Protein AF-A0A4U7EEH2-F1 (afdb_monomer)

Mean predicted aligned error: 9.63 Å

Foldseek 3Di:
DDKDQDDCCVVCVVVQKDFPDWDWDDPDPNTIIIDTDTDHPDDPPVVDDPPPPPDDD

Sequence (57 aa):
VLVADRDWRGPARDAGWTVDAAFERRVHRSLTRHVLVLRHEEAAGRTGDPSVPADRE

Solvent-accessible surface area (backbone atoms only — not comparable to full-atom values): 3748 Å² total; per-residue (Å²): 107,48,79,38,78,53,91,50,68,65,63,38,45,77,73,63,34,45,73,80,44,77,47,77,45,76,78,52,98,90,43,43,39,29,39,35,39,56,42,70,87,79,61,90,65,71,86,70,66,82,79,66,76,93,75,81,130

Secondary structure (DSSP, 8-state):
-EEESS--HHHHHHTTEEEEEEEEEE-SSS-EEEEEEEEES--TTSS--TTS-----

Radius of gyration: 18.22 Å; Cα contacts (8 Å, |Δi|>4): 72; chains: 1; bounding box: 32×23×56 Å

Structure (mmCIF, N/CA/C/O backbone):
data_AF-A0A4U7EEH2-F1
#
_entry.id   AF-A0A4U7EEH2-F1
#
loop_
_atom_site.group_PDB
_atom_site.id
_atom_site.type_symbol
_atom_site.label_atom_id
_atom_site.label_alt_id
_atom_site.label_comp_id
_atom_site.label_asym_id
_atom_site.label_entity_id
_atom_site.label_seq_id
_atom_site.pdbx_PDB_ins_code
_atom_site.Cartn_x
_atom_site.Cartn_y
_atom_site.Cartn_z
_atom_site.occupancy
_atom_site.B_iso_or_equiv
_atom_site.auth_seq_id
_atom_site.auth_comp_id
_atom_site.auth_asym_id
_atom_site.auth_atom_id
_atom_site.pdbx_PDB_model_num
ATOM 1 N N . VAL A 1 1 ? 1.820 -1.780 7.160 1.00 95.50 1 VAL A N 1
ATOM 2 C CA . VAL A 1 1 ? 2.590 -1.097 6.087 1.00 95.50 1 VAL A CA 1
ATOM 3 C C . VAL A 1 1 ? 2.993 -2.136 5.054 1.00 95.50 1 VAL A C 1
ATOM 5 O O . VAL A 1 1 ? 3.459 -3.193 5.456 1.00 95.50 1 VAL A O 1
ATOM 8 N N . LEU A 1 2 ? 2.793 -1.857 3.765 1.00 97.00 2 LEU A N 1
ATOM 9 C CA . LEU A 1 2 ? 3.150 -2.721 2.635 1.00 97.00 2 LEU A CA 1
ATOM 10 C C . LEU A 1 2 ? 4.172 -2.010 1.743 1.00 97.00 2 LEU A C 1
ATOM 12 O O . LEU A 1 2 ? 4.024 -0.825 1.460 1.00 97.00 2 LEU A O 1
ATOM 16 N N . VAL A 1 3 ? 5.202 -2.730 1.302 1.00 97.88 3 VAL A N 1
ATOM 17 C CA . VAL A 1 3 ? 6.229 -2.229 0.378 1.00 97.88 3 VAL A CA 1
ATOM 18 C C . VAL A 1 3 ? 6.296 -3.174 -0.815 1.00 97.88 3 VAL A C 1
ATOM 20 O O . VAL A 1 3 ? 6.528 -4.365 -0.632 1.00 97.88 3 VAL A O 1
ATOM 23 N N . ALA A 1 4 ? 6.102 -2.654 -2.025 1.00 97.62 4 ALA A N 1
ATOM 24 C CA . ALA A 1 4 ? 6.004 -3.455 -3.243 1.00 97.62 4 ALA A CA 1
ATOM 25 C C . ALA A 1 4 ? 6.726 -2.813 -4.441 1.00 97.62 4 ALA A C 1
ATOM 27 O O . ALA A 1 4 ? 7.057 -1.626 -4.442 1.00 97.62 4 ALA A O 1
ATOM 28 N N . ASP A 1 5 ? 6.992 -3.624 -5.467 1.00 97.31 5 ASP A N 1
ATOM 29 C CA . ASP A 1 5 ? 7.515 -3.203 -6.779 1.00 97.31 5 ASP A CA 1
ATOM 30 C C . ASP A 1 5 ? 6.463 -2.592 -7.713 1.00 97.31 5 ASP A C 1
ATOM 32 O O . ASP A 1 5 ? 6.828 -1.982 -8.713 1.00 97.31 5 ASP A O 1
ATOM 36 N N . ARG A 1 6 ? 5.179 -2.740 -7.387 1.00 96.12 6 ARG A N 1
ATOM 37 C CA . A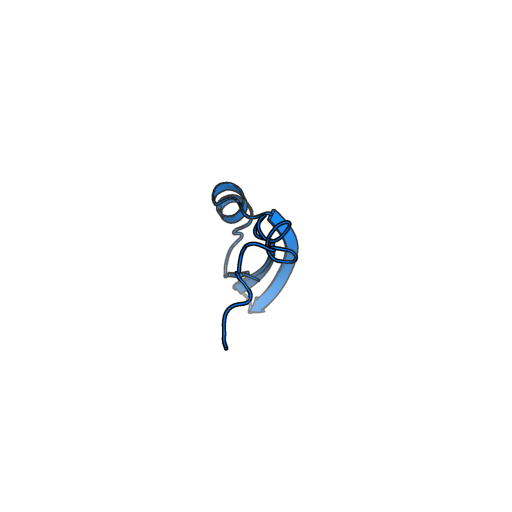RG A 1 6 ? 4.053 -2.246 -8.184 1.00 96.12 6 ARG A CA 1
ATOM 38 C C . ARG A 1 6 ? 2.955 -1.690 -7.292 1.00 96.12 6 ARG A C 1
ATOM 40 O O . ARG A 1 6 ? 2.996 -1.870 -6.074 1.00 96.12 6 ARG A O 1
ATOM 47 N N . ASP A 1 7 ? 1.963 -1.053 -7.899 1.00 97.19 7 ASP A N 1
ATOM 48 C CA . ASP A 1 7 ? 0.798 -0.578 -7.166 1.00 97.19 7 ASP A CA 1
ATOM 49 C C . ASP A 1 7 ? -0.068 -1.755 -6.677 1.00 97.19 7 ASP A C 1
ATOM 51 O O . ASP A 1 7 ? -0.441 -2.643 -7.443 1.00 97.19 7 ASP A O 1
ATOM 55 N N . TRP A 1 8 ? -0.371 -1.746 -5.380 1.00 98.12 8 TRP A N 1
ATOM 56 C CA . TRP A 1 8 ? -1.216 -2.724 -4.690 1.00 98.12 8 TRP A CA 1
ATOM 57 C C . TRP A 1 8 ? -2.469 -2.088 -4.074 1.00 98.12 8 TRP A C 1
ATOM 59 O O . TRP A 1 8 ? -3.195 -2.768 -3.356 1.00 98.12 8 TRP A O 1
ATOM 69 N N . ARG A 1 9 ? -2.769 -0.808 -4.343 1.00 97.88 9 ARG A N 1
ATOM 70 C CA . ARG A 1 9 ? -3.939 -0.121 -3.764 1.00 97.88 9 ARG A CA 1
ATOM 71 C C . ARG A 1 9 ? -5.257 -0.827 -4.086 1.00 97.88 9 ARG A C 1
ATOM 73 O O . ARG A 1 9 ? -6.091 -0.944 -3.198 1.00 97.88 9 ARG A O 1
ATOM 80 N N . GLY A 1 10 ? -5.439 -1.272 -5.332 1.00 97.88 10 GLY A N 1
ATOM 81 C CA . GLY A 1 10 ? -6.617 -2.042 -5.756 1.00 97.88 10 GLY A CA 1
ATOM 82 C C . GLY A 1 10 ? -6.737 -3.353 -4.975 1.00 97.88 10 GLY A C 1
ATOM 83 O O . GLY A 1 10 ? -7.636 -3.460 -4.147 1.00 97.88 10 GLY A O 1
ATOM 84 N N . PRO A 1 11 ? -5.759 -4.271 -5.104 1.00 97.94 11 PRO A N 1
ATOM 85 C CA . PRO A 1 11 ? -5.749 -5.524 -4.351 1.00 97.94 11 PRO A CA 1
ATOM 86 C C . PRO A 1 11 ? -5.896 -5.360 -2.831 1.00 97.94 11 PRO A C 1
ATOM 88 O O . PRO A 1 11 ? -6.548 -6.174 -2.187 1.00 97.94 11 PRO A O 1
ATOM 91 N N . ALA A 1 12 ? -5.307 -4.315 -2.237 1.00 96.50 12 ALA A N 1
ATOM 92 C CA . ALA A 1 12 ? -5.438 -4.039 -0.808 1.00 96.50 12 ALA A CA 1
ATOM 93 C C . ALA A 1 12 ? -6.884 -3.694 -0.422 1.00 96.50 12 ALA A C 1
ATOM 95 O O . ALA A 1 12 ? -7.389 -4.224 0.565 1.00 96.50 12 ALA A O 1
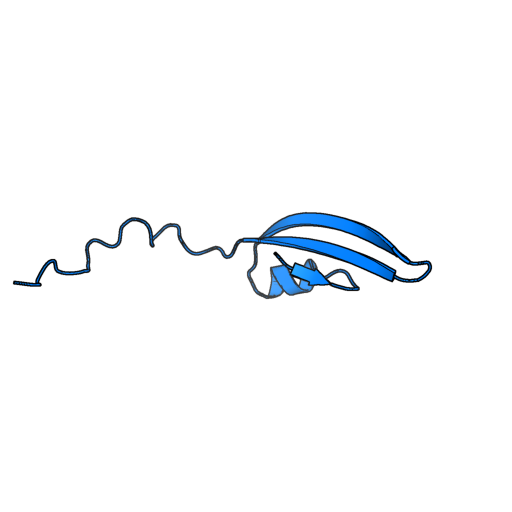ATOM 96 N N . ARG A 1 13 ? -7.560 -2.849 -1.212 1.00 95.62 13 ARG A N 1
ATOM 97 C CA . ARG A 1 13 ? -8.977 -2.513 -1.002 1.00 95.62 13 ARG A CA 1
ATOM 98 C C . ARG A 1 13 ? -9.879 -3.720 -1.224 1.00 95.62 13 ARG A C 1
ATOM 100 O O . ARG A 1 13 ? -10.761 -3.956 -0.408 1.00 95.62 13 ARG A O 1
ATOM 107 N N . ASP A 1 14 ? -9.616 -4.504 -2.266 1.00 96.62 14 ASP A N 1
ATOM 108 C CA . ASP A 1 14 ? -10.369 -5.730 -2.564 1.00 96.62 14 ASP A CA 1
ATOM 109 C C . ASP A 1 14 ? -10.238 -6.763 -1.433 1.00 96.62 14 ASP A C 1
ATOM 111 O O . ASP A 1 14 ? -11.171 -7.505 -1.142 1.00 96.62 14 ASP A O 1
ATOM 115 N N . ALA A 1 15 ? -9.095 -6.769 -0.742 1.00 95.25 15 ALA A N 1
ATOM 116 C CA . ALA A 1 15 ? -8.845 -7.580 0.446 1.00 95.25 15 ALA A CA 1
ATOM 117 C C . ALA A 1 15 ? -9.375 -6.959 1.758 1.00 95.25 15 ALA A C 1
ATOM 119 O O . ALA A 1 15 ? -9.064 -7.467 2.834 1.00 95.25 15 ALA A O 1
ATOM 120 N N . GLY A 1 16 ? -10.140 -5.864 1.697 1.00 94.81 16 GLY A N 1
ATOM 121 C CA . GLY A 1 16 ? -10.770 -5.236 2.863 1.00 94.81 16 GLY A CA 1
ATOM 122 C C . GLY A 1 16 ? -9.862 -4.312 3.682 1.00 94.81 16 GLY A C 1
ATOM 123 O O . GLY A 1 16 ? -10.214 -3.935 4.798 1.00 94.81 16 GLY A O 1
ATOM 124 N N . TRP A 1 17 ? -8.696 -3.923 3.162 1.00 96.38 17 TRP A N 1
ATOM 125 C CA . TRP A 1 17 ? -7.817 -2.970 3.840 1.00 96.38 17 TRP A CA 1
ATOM 126 C C . TRP A 1 17 ? -8.162 -1.531 3.467 1.00 96.38 17 TRP A C 1
ATOM 128 O O . TRP A 1 17 ? -8.315 -1.187 2.293 1.00 96.38 17 TRP A O 1
ATOM 138 N N . THR A 1 18 ? -8.166 -0.646 4.464 1.00 96.44 18 THR A N 1
ATOM 139 C CA . THR A 1 18 ? -8.134 0.797 4.209 1.00 96.44 18 THR A CA 1
ATOM 140 C C . THR A 1 18 ? -6.707 1.215 3.857 1.00 96.44 18 THR A C 1
ATOM 142 O O . THR A 1 18 ? -5.764 0.872 4.570 1.00 96.44 18 THR A O 1
ATOM 145 N N . VAL A 1 19 ? -6.534 1.972 2.770 1.00 97.25 19 VAL A N 1
ATOM 146 C CA . VAL A 1 19 ? -5.251 2.596 2.408 1.00 97.25 19 VAL A CA 1
ATOM 147 C C . VAL A 1 19 ? -5.239 4.031 2.931 1.00 97.25 19 VAL A C 1
ATOM 149 O O . VAL A 1 19 ? -5.856 4.902 2.323 1.00 97.25 19 VAL A O 1
ATOM 152 N N . ASP A 1 20 ? -4.526 4.280 4.025 1.00 97.56 20 ASP A N 1
ATOM 153 C CA . ASP A 1 20 ? -4.463 5.607 4.656 1.00 97.56 20 ASP A CA 1
ATOM 154 C C . ASP A 1 20 ? -3.507 6.549 3.916 1.00 97.56 20 ASP A C 1
ATOM 156 O O . ASP A 1 20 ? -3.739 7.752 3.812 1.00 97.56 20 ASP A O 1
ATOM 160 N N . ALA A 1 21 ? -2.408 6.002 3.394 1.00 97.69 21 ALA A N 1
ATOM 161 C CA . ALA A 1 21 ? -1.419 6.763 2.648 1.00 97.69 21 ALA A CA 1
ATOM 162 C C . ALA A 1 21 ? -0.694 5.882 1.637 1.00 97.69 21 ALA A C 1
ATOM 164 O O . ALA A 1 21 ? -0.574 4.665 1.802 1.00 97.69 21 ALA A O 1
ATOM 165 N N . ALA A 1 22 ? -0.173 6.520 0.595 1.00 98.00 22 ALA A N 1
ATOM 166 C CA . ALA A 1 22 ? 0.592 5.855 -0.438 1.00 98.00 22 ALA A CA 1
ATOM 167 C C . ALA A 1 22 ? 1.717 6.759 -0.936 1.00 98.00 22 ALA A C 1
ATOM 169 O O . ALA A 1 22 ? 1.497 7.926 -1.257 1.00 98.00 22 ALA A O 1
ATOM 170 N N . PHE A 1 23 ? 2.913 6.193 -1.024 1.00 98.31 23 PHE A N 1
ATOM 171 C CA . PHE A 1 23 ? 4.127 6.889 -1.416 1.00 98.31 23 PHE A CA 1
ATOM 172 C C . PHE A 1 23 ? 4.842 6.106 -2.501 1.00 98.31 23 PHE A C 1
ATOM 174 O O . PHE A 1 23 ? 4.792 4.875 -2.537 1.00 98.31 23 PHE A O 1
ATOM 181 N N . GLU A 1 24 ? 5.563 6.826 -3.349 1.00 98.06 24 GLU A N 1
ATOM 182 C CA . GLU A 1 24 ? 6.402 6.234 -4.376 1.00 98.06 24 GLU A CA 1
ATOM 183 C C . GLU A 1 24 ? 7.814 6.784 -4.274 1.00 98.06 24 GLU A C 1
ATOM 185 O O . GLU A 1 24 ? 8.026 7.982 -4.075 1.00 98.06 24 GLU A O 1
ATOM 190 N N . ARG A 1 25 ? 8.799 5.898 -4.408 1.00 97.81 25 ARG A N 1
ATOM 191 C CA . ARG A 1 25 ? 10.207 6.284 -4.433 1.00 97.81 25 ARG A CA 1
ATOM 192 C C . ARG A 1 25 ? 10.952 5.497 -5.489 1.00 97.81 25 ARG A C 1
ATOM 194 O O . ARG A 1 25 ? 11.051 4.274 -5.417 1.00 97.81 25 ARG A O 1
ATOM 201 N N . ARG A 1 26 ? 11.553 6.206 -6.439 1.00 97.25 26 ARG A N 1
ATOM 202 C CA . ARG A 1 26 ? 12.494 5.607 -7.384 1.00 97.25 26 ARG A CA 1
ATOM 203 C C . ARG A 1 26 ? 13.755 5.176 -6.635 1.00 97.25 26 ARG A C 1
ATOM 205 O O . ARG A 1 26 ? 14.388 6.002 -5.983 1.00 97.25 26 ARG A O 1
ATOM 212 N N . VAL A 1 27 ? 14.104 3.893 -6.715 1.00 96.81 27 VAL A N 1
ATOM 213 C CA . VAL A 1 27 ? 15.308 3.348 -6.056 1.00 96.81 27 VAL A CA 1
ATOM 214 C C . VAL A 1 27 ? 16.429 3.098 -7.054 1.00 96.81 27 VAL A C 1
ATOM 216 O O . VAL A 1 27 ? 17.592 3.324 -6.738 1.00 96.81 27 VAL A O 1
ATOM 219 N N . HIS A 1 28 ? 16.077 2.724 -8.285 1.00 95.38 28 HIS A N 1
ATOM 220 C CA . HIS A 1 28 ? 16.999 2.515 -9.399 1.00 95.38 28 HIS A CA 1
ATOM 221 C C . HIS A 1 28 ? 16.388 3.030 -10.708 1.00 95.38 28 HIS A C 1
ATOM 223 O O . HIS A 1 28 ? 15.277 3.563 -10.739 1.00 95.38 28 HIS A O 1
ATOM 229 N N . ARG A 1 29 ? 17.105 2.849 -11.825 1.00 94.12 29 ARG A N 1
ATOM 230 C CA . ARG A 1 29 ? 16.634 3.271 -13.150 1.00 94.12 29 ARG A CA 1
ATOM 231 C C . ARG A 1 29 ? 15.282 2.649 -13.519 1.00 94.12 29 ARG A C 1
ATOM 233 O O . ARG A 1 29 ? 14.438 3.375 -14.033 1.00 94.12 29 ARG A O 1
ATOM 240 N N . SER A 1 30 ? 15.077 1.362 -13.249 1.00 95.50 30 SER A N 1
ATOM 241 C CA . SER A 1 30 ? 13.885 0.603 -13.660 1.00 95.50 30 SER A CA 1
ATOM 242 C C . SER A 1 30 ? 12.933 0.244 -12.518 1.00 95.50 30 SER A C 1
ATOM 244 O O . SER A 1 30 ? 11.908 -0.377 -12.775 1.00 95.50 30 SER A O 1
ATOM 246 N N . LEU A 1 31 ? 13.258 0.605 -11.271 1.00 97.38 31 LEU A N 1
ATOM 247 C CA . LEU A 1 31 ? 12.494 0.177 -10.102 1.00 97.38 31 LEU A CA 1
ATOM 248 C C . LEU A 1 31 ? 12.002 1.366 -9.279 1.00 97.38 31 LEU A C 1
ATOM 250 O O . LEU A 1 31 ? 12.798 2.155 -8.752 1.00 97.38 31 LEU A O 1
ATOM 254 N N . THR A 1 32 ? 10.685 1.418 -9.120 1.00 97.44 32 THR A N 1
ATOM 255 C CA . THR A 1 32 ? 9.980 2.279 -8.174 1.00 97.44 32 THR A CA 1
ATOM 256 C C . THR A 1 32 ? 9.466 1.418 -7.030 1.00 97.44 32 THR A C 1
ATOM 258 O O . THR A 1 32 ? 8.979 0.308 -7.229 1.00 97.44 32 THR A O 1
ATOM 261 N N . ARG A 1 33 ? 9.623 1.907 -5.804 1.00 98.25 33 ARG A N 1
ATOM 262 C CA . ARG A 1 33 ? 9.013 1.310 -4.622 1.00 98.25 33 ARG A CA 1
ATOM 263 C C . ARG A 1 33 ? 7.705 2.008 -4.325 1.00 98.25 33 ARG A C 1
ATOM 265 O O . ARG A 1 33 ? 7.702 3.223 -4.154 1.00 98.25 33 ARG A O 1
ATOM 272 N N . HIS A 1 34 ? 6.644 1.219 -4.229 1.00 98.25 34 HIS A N 1
ATOM 273 C CA . HIS A 1 34 ? 5.339 1.642 -3.747 1.00 98.25 34 HIS A CA 1
ATOM 274 C C . HIS A 1 34 ? 5.246 1.284 -2.264 1.00 98.25 34 HIS A C 1
ATOM 276 O O . HIS A 1 34 ? 5.428 0.125 -1.890 1.00 98.25 34 HIS A O 1
ATOM 282 N N . VAL A 1 35 ? 5.001 2.278 -1.416 1.00 98.38 35 VAL A N 1
ATOM 283 C CA . VAL A 1 35 ? 4.843 2.114 0.033 1.00 98.38 35 VAL A CA 1
ATOM 284 C C . VAL A 1 35 ? 3.421 2.503 0.401 1.00 98.38 35 VAL A C 1
ATOM 286 O O . VAL A 1 35 ? 3.035 3.652 0.206 1.00 98.38 35 VAL A O 1
ATOM 289 N N . LEU A 1 36 ? 2.649 1.562 0.938 1.00 98.44 36 LEU A N 1
ATOM 290 C CA . LEU A 1 36 ? 1.274 1.780 1.380 1.00 98.44 36 LEU A CA 1
ATOM 291 C C . LEU A 1 36 ? 1.185 1.676 2.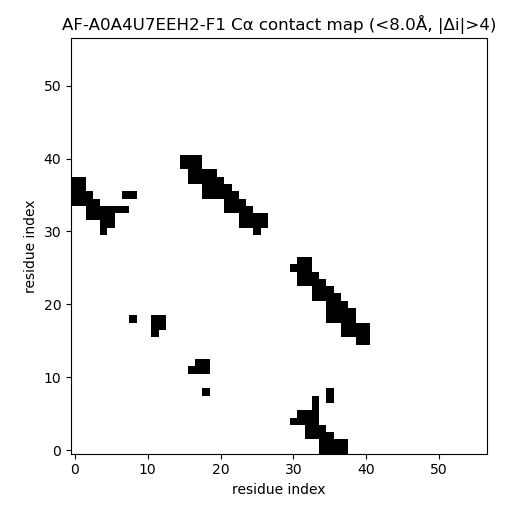905 1.00 98.44 36 LEU A C 1
ATOM 293 O O . LEU A 1 36 ? 1.648 0.705 3.514 1.00 98.44 36 LEU A O 1
ATOM 297 N N . VAL A 1 37 ? 0.549 2.659 3.530 1.00 98.12 37 VAL A N 1
ATOM 298 C CA . VAL A 1 37 ? 0.105 2.567 4.922 1.00 98.12 37 VAL A CA 1
ATOM 299 C C . VAL A 1 37 ? -1.304 1.994 4.891 1.00 98.12 37 VAL A C 1
ATOM 301 O O . VAL A 1 37 ? -2.192 2.566 4.264 1.00 98.12 37 VAL A O 1
ATOM 304 N N . LEU A 1 38 ? -1.467 0.823 5.506 1.00 96.81 38 LEU A N 1
ATOM 305 C CA . LEU A 1 38 ? -2.713 0.068 5.503 1.00 96.81 38 LEU A CA 1
ATOM 306 C C . LEU A 1 38 ? -3.238 -0.039 6.927 1.00 96.81 38 LEU A C 1
ATOM 308 O O . LEU A 1 38 ? -2.470 -0.371 7.836 1.00 96.81 38 LEU A O 1
ATOM 312 N N . ARG A 1 39 ? -4.540 0.166 7.076 1.00 94.88 39 ARG A N 1
ATOM 313 C CA . ARG A 1 39 ? -5.292 -0.047 8.306 1.00 94.88 39 ARG A CA 1
ATOM 314 C C . ARG A 1 39 ? -6.282 -1.179 8.075 1.00 94.88 39 ARG A C 1
ATOM 316 O O . ARG A 1 39 ? -7.045 -1.162 7.110 1.00 94.88 39 ARG A O 1
ATOM 323 N N . HIS A 1 40 ? -6.238 -2.175 8.952 1.00 86.19 40 HIS A N 1
ATOM 324 C CA . HIS A 1 40 ? -7.317 -3.148 9.063 1.00 86.19 40 HIS A CA 1
ATOM 325 C C . HIS A 1 40 ? -8.460 -2.491 9.831 1.00 86.19 40 HIS A C 1
ATOM 327 O O . HIS A 1 40 ? -8.201 -1.788 10.811 1.00 86.19 40 HIS A O 1
ATOM 333 N N . GLU A 1 41 ? -9.707 -2.731 9.445 1.00 73.50 41 GLU A N 1
ATOM 334 C CA . GLU A 1 41 ? -10.853 -2.123 10.131 1.00 73.50 41 GLU A CA 1
ATOM 335 C C . GLU A 1 41 ? -11.123 -2.684 11.543 1.00 73.50 41 GLU A C 1
ATOM 337 O O . GLU A 1 41 ? -12.058 -2.246 12.200 1.00 73.50 41 GLU A O 1
ATOM 342 N N . GLU A 1 42 ? -10.270 -3.545 12.109 1.00 64.31 42 GLU A N 1
ATOM 343 C CA . GLU A 1 42 ? -10.485 -4.059 13.469 1.00 64.31 42 GLU A CA 1
ATOM 344 C C . GLU A 1 42 ? -9.370 -3.729 14.463 1.00 64.31 42 GLU A C 1
ATOM 346 O O . GLU A 1 42 ? 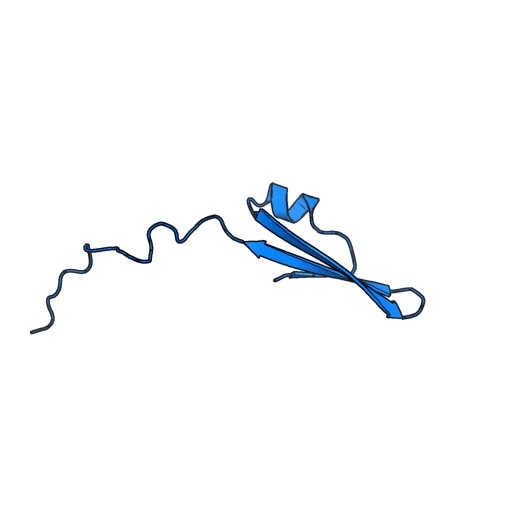-8.325 -4.380 14.510 1.00 64.31 42 GLU A O 1
ATOM 351 N N . ALA A 1 43 ? -9.664 -2.754 15.326 1.00 54.84 43 ALA A N 1
ATOM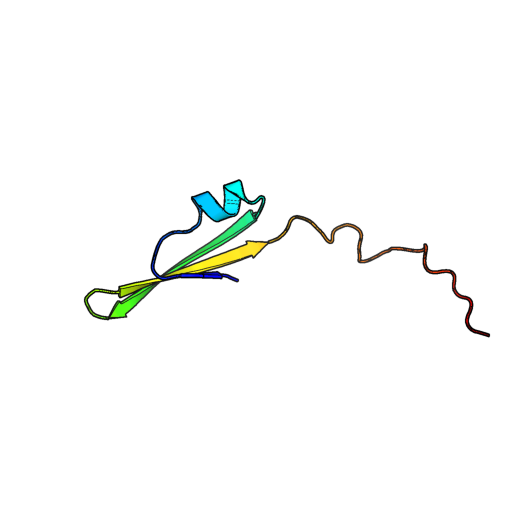 352 C CA . ALA A 1 43 ? -9.581 -2.867 16.787 1.00 54.84 43 ALA A CA 1
ATOM 353 C C . ALA A 1 43 ? -10.403 -1.754 17.481 1.00 54.84 43 ALA A C 1
ATOM 355 O O . ALA A 1 43 ? -10.002 -1.269 18.531 1.00 54.84 43 ALA A O 1
ATOM 356 N N . ALA A 1 44 ? -11.562 -1.343 16.947 1.00 51.28 44 ALA A N 1
ATOM 357 C CA . ALA A 1 44 ? -12.479 -0.478 17.708 1.00 51.28 44 ALA A CA 1
ATOM 358 C C . ALA A 1 44 ? -13.110 -1.206 18.922 1.00 51.28 44 ALA A C 1
ATOM 360 O O . ALA A 1 44 ? -13.676 -0.557 19.792 1.00 51.28 44 ALA A O 1
ATOM 361 N N . GLY 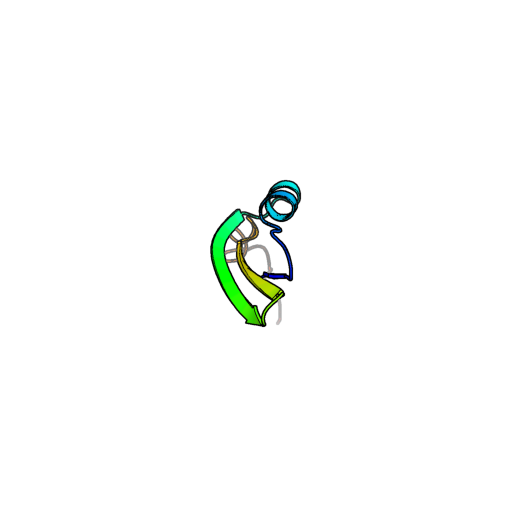A 1 45 ? -12.966 -2.538 19.012 1.00 52.09 45 GLY A N 1
ATOM 362 C CA . GLY A 1 45 ? -13.462 -3.369 20.118 1.00 52.09 45 GLY A CA 1
ATOM 363 C C . GLY A 1 45 ? -12.401 -4.109 20.947 1.00 52.09 45 GLY A C 1
ATOM 364 O O . GLY A 1 45 ? -12.773 -4.871 21.826 1.00 52.09 45 GLY A O 1
ATOM 365 N N . ARG A 1 46 ? -11.089 -3.923 20.711 1.00 54.75 46 ARG A N 1
ATOM 366 C CA .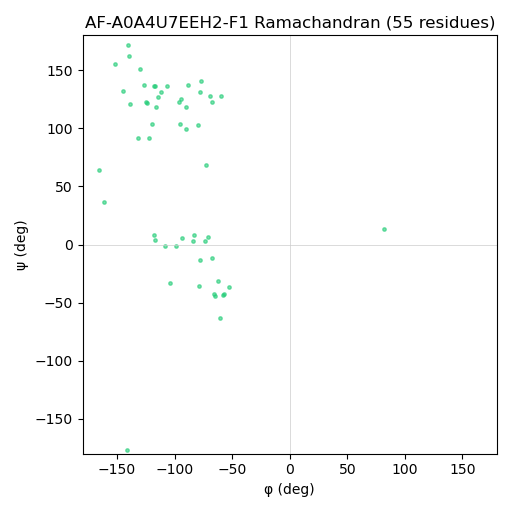 ARG A 1 46 ? -10.030 -4.601 21.508 1.00 54.75 46 ARG A CA 1
ATOM 367 C C . ARG A 1 46 ? -9.415 -3.746 22.623 1.00 54.75 46 ARG A C 1
ATOM 369 O O . ARG A 1 46 ? -8.587 -4.245 23.374 1.00 54.75 46 ARG A O 1
ATOM 376 N N . THR A 1 47 ? -9.848 -2.495 22.772 1.00 59.06 47 THR A N 1
ATOM 377 C CA . THR A 1 47 ? -9.451 -1.619 23.896 1.00 59.06 47 THR A CA 1
ATOM 378 C C . THR A 1 47 ? -10.446 -1.683 25.067 1.00 59.06 47 THR A C 1
ATOM 380 O O . THR A 1 47 ? -10.297 -0.976 26.054 1.00 59.06 47 THR A O 1
ATOM 383 N N . GLY A 1 48 ? -11.446 -2.563 25.016 1.00 53.28 48 GLY A N 1
ATOM 384 C CA . GLY A 1 48 ? -12.399 -2.728 26.109 1.00 53.28 48 GLY A CA 1
ATOM 385 C C . GLY A 1 48 ? -13.203 -4.002 25.956 1.00 53.28 48 GLY A C 1
ATOM 386 O O . GLY A 1 48 ? -14.409 -3.924 25.762 1.00 53.28 48 GLY A O 1
ATOM 387 N N . ASP A 1 49 ? -12.540 -5.157 26.013 1.00 50.19 49 ASP A N 1
ATOM 388 C CA . ASP A 1 49 ? -13.246 -6.408 26.270 1.00 50.19 49 ASP A CA 1
ATOM 389 C C . ASP A 1 49 ? -13.293 -6.651 27.794 1.00 50.19 49 ASP A C 1
ATOM 391 O O . ASP A 1 49 ? -12.289 -7.082 28.367 1.00 50.19 49 ASP A O 1
ATOM 395 N N . PRO A 1 50 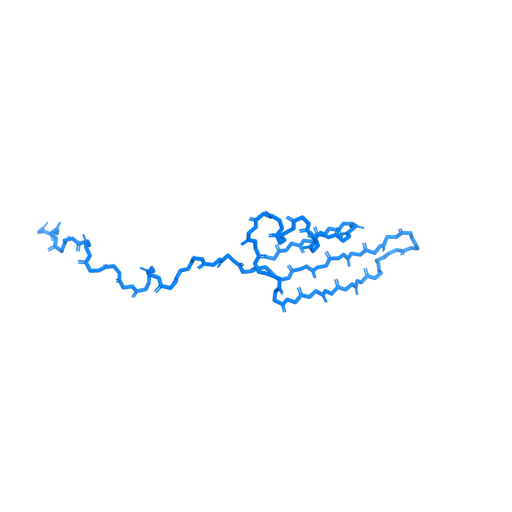? -14.407 -6.343 28.492 1.00 57.50 50 PRO A N 1
ATOM 396 C CA . PRO A 1 50 ? -14.593 -6.681 29.903 1.00 57.50 50 PRO A CA 1
ATOM 397 C C . PRO A 1 50 ? -14.859 -8.182 30.131 1.00 57.50 50 PRO A C 1
ATOM 399 O O . PRO A 1 50 ? -15.097 -8.582 31.267 1.00 57.50 50 PRO A O 1
ATOM 402 N N . SER A 1 51 ? -14.840 -9.019 29.085 1.00 56.84 51 SER A N 1
ATOM 403 C CA . SER A 1 51 ? -15.196 -10.444 29.170 1.00 56.84 51 SER A CA 1
ATOM 404 C C . SER A 1 51 ? -14.059 -11.359 29.619 1.00 56.84 51 SER A C 1
ATOM 406 O O . SER A 1 51 ? -14.257 -12.571 29.645 1.00 56.84 51 SER A O 1
ATOM 408 N N . VAL A 1 52 ? -12.874 -10.840 29.964 1.00 59.81 52 VAL A N 1
ATOM 409 C CA . VAL A 1 52 ? -11.879 -11.652 30.678 1.00 59.81 52 VAL A CA 1
ATOM 410 C C . VAL A 1 52 ? -12.300 -11.662 32.148 1.00 59.81 52 VAL A C 1
ATOM 412 O O . VAL A 1 52 ? -12.094 -10.648 32.819 1.00 59.81 52 VAL A O 1
ATOM 415 N N . PRO A 1 53 ? -12.910 -12.746 32.674 1.00 53.66 53 PRO A N 1
ATOM 416 C CA . PRO A 1 53 ? -13.205 -12.805 34.093 1.00 53.66 53 PRO A CA 1
ATOM 417 C C . PRO A 1 53 ? -11.882 -12.689 34.846 1.00 53.66 53 PRO A C 1
ATOM 419 O O . PRO A 1 53 ? -10.907 -13.392 34.557 1.00 53.66 53 PRO A O 1
ATOM 422 N N . ALA A 1 54 ? -11.849 -11.745 35.779 1.00 59.88 54 ALA A N 1
ATOM 423 C CA . ALA A 1 54 ? -10.752 -11.546 36.703 1.00 59.88 54 ALA A CA 1
ATOM 424 C C . ALA A 1 54 ? -10.762 -12.674 37.741 1.00 59.88 54 ALA A C 1
ATOM 426 O O . ALA A 1 54 ? -11.057 -12.431 38.898 1.00 59.88 54 ALA A O 1
ATOM 427 N N . ASP A 1 55 ? -10.456 -13.898 37.319 1.00 58.72 55 ASP A N 1
ATOM 428 C CA . ASP A 1 55 ? -10.156 -14.995 38.235 1.00 58.72 55 ASP A CA 1
ATOM 429 C C . ASP A 1 55 ? -8.762 -15.535 37.931 1.00 58.72 55 ASP A C 1
ATOM 431 O O . ASP A 1 55 ? -8.538 -16.408 37.088 1.00 58.72 55 ASP A O 1
ATOM 435 N N . ARG A 1 56 ? -7.800 -14.950 38.641 1.00 53.38 56 ARG A N 1
ATOM 436 C CA . ARG A 1 56 ? -6.634 -15.667 39.149 1.00 53.38 56 ARG A CA 1
ATOM 437 C C . ARG A 1 56 ? -6.492 -15.279 40.614 1.00 53.38 56 ARG A C 1
ATOM 439 O O . ARG A 1 56 ? -5.899 -14.244 40.917 1.00 53.38 56 ARG A O 1
ATOM 446 N N . GLU A 1 57 ? -7.119 -16.082 41.467 1.00 49.84 57 GLU A N 1
ATOM 447 C CA . GLU A 1 57 ? -6.658 -16.302 42.842 1.00 49.84 57 GLU A CA 1
ATOM 448 C C . GLU A 1 57 ? -5.227 -16.864 42.846 1.00 49.84 57 GLU A C 1
ATOM 450 O O . GLU A 1 57 ? -4.874 -17.616 41.901 1.00 49.84 57 GLU A O 1
#

Nearest PDB structures (foldseek):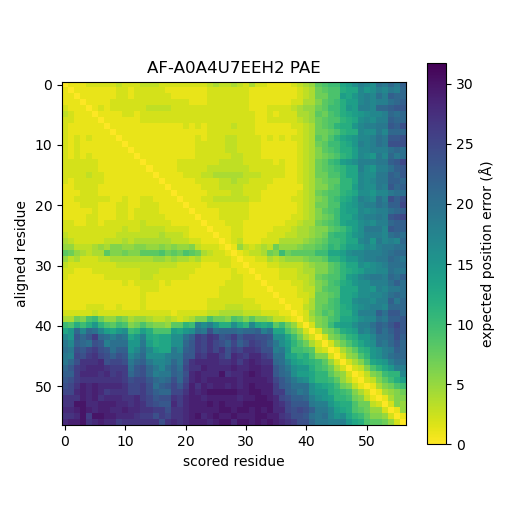
  7csl-assembly2_D  TM=6.608E-01  e=2.562E+00  Pyrococcus horikoshii OT3
  6s4l-assembly1_D  TM=5.373E-01  e=2.402E+00  Homo sapiens
  2lqj-assembly1_A  TM=5.876E-01  e=7.194E+00  Mycobacterium tuberculosis

pLDDT: mean 84.79, std 18.69, range [49.84, 98.44]